Protein AF-A0A5C5V3Y6-F1 (afdb_monomer_lite)

Secondary structure (DSSP, 8-state):
----------------EE-TTS-EE----EEEEHHHHHHT---HHHHHHHHHHHHHHHHHHHHTT-BSS-SS-TTSPPPTT-EEEGGGB-HHHHHHHHHHHHHHHHHHHTTSS-TT--HHHHHHHHHHHHHHTT--

Sequence (136 aa):
MAPGYCRADQREWHANKVDWFGTVLMDDFLIIDVGATLAASKQLSYKNSVRAMYQALAVFLQTNQLTTHALVNDDEQISDDLVIRRSDLTDVGFELIKGKLDYWLDRVSTARTASGDMSILEAELQVVLSSQGDNS

pLDDT: mean 77.46, std 16.31, range [38.5, 92.69]

Radius of gyration: 17.69 Å; chains: 1; bounding box: 42×39×58 Å

Structure (mmCIF, N/CA/C/O backbone):
data_AF-A0A5C5V3Y6-F1
#
_entry.id   AF-A0A5C5V3Y6-F1
#
loop_
_atom_site.group_PDB
_atom_site.id
_atom_site.type_symbol
_atom_site.label_atom_id
_atom_site.label_alt_id
_atom_site.label_comp_id
_atom_site.label_asym_id
_atom_site.label_entity_id
_atom_site.label_seq_id
_atom_site.pdbx_PDB_ins_code
_atom_site.Cartn_x
_atom_site.Cartn_y
_atom_site.Cartn_z
_atom_site.occupancy
_atom_site.B_iso_or_equiv
_atom_site.auth_seq_id
_atom_site.auth_comp_id
_atom_site.auth_asym_id
_atom_site.auth_atom_id
_atom_site.pdbx_PDB_model_num
ATOM 1 N N . MET A 1 1 ? -26.845 -19.416 -35.963 1.00 42.66 1 MET A N 1
ATOM 2 C CA . MET A 1 1 ? -25.995 -20.201 -35.048 1.00 42.66 1 MET A CA 1
ATOM 3 C C . MET A 1 1 ? -24.713 -19.412 -34.828 1.00 42.66 1 MET A C 1
ATOM 5 O O . MET A 1 1 ? -23.877 -19.372 -35.715 1.00 42.66 1 MET A O 1
ATOM 9 N N . ALA A 1 2 ? -24.653 -18.687 -33.714 1.00 38.50 2 ALA A N 1
ATOM 10 C CA . ALA A 1 2 ? -23.469 -18.064 -33.121 1.00 38.50 2 ALA A CA 1
ATOM 11 C C . ALA A 1 2 ? -23.883 -17.696 -31.684 1.00 38.50 2 ALA A C 1
ATOM 13 O O . ALA A 1 2 ? -24.845 -16.938 -31.537 1.00 38.50 2 ALA A O 1
ATOM 14 N N . PRO A 1 3 ? -23.286 -18.281 -30.634 1.00 44.38 3 PRO A N 1
ATOM 15 C CA . PRO A 1 3 ? -23.588 -17.900 -29.266 1.00 44.38 3 PRO A CA 1
ATOM 16 C C . PRO A 1 3 ? -22.596 -16.843 -28.765 1.00 44.38 3 PRO A C 1
ATOM 18 O O . PRO A 1 3 ? -21.411 -16.897 -29.073 1.00 44.38 3 PRO A O 1
ATOM 21 N N . GLY A 1 4 ? -23.096 -15.953 -27.911 1.00 42.09 4 GLY A N 1
ATOM 22 C CA . GLY A 1 4 ? -22.335 -15.486 -26.755 1.00 42.09 4 GLY A CA 1
ATOM 23 C C . GLY A 1 4 ? -21.474 -14.241 -26.946 1.00 42.09 4 GLY A C 1
ATOM 24 O O . GLY A 1 4 ? -20.286 -14.335 -27.210 1.00 42.09 4 GLY A O 1
ATOM 25 N N . TYR A 1 5 ? -22.047 -13.089 -26.610 1.00 39.28 5 TYR A N 1
ATOM 26 C CA . TYR A 1 5 ? -21.350 -12.132 -25.751 1.00 39.28 5 TYR A CA 1
ATOM 27 C C . TYR A 1 5 ? -22.291 -11.800 -24.593 1.00 39.28 5 TYR A C 1
ATOM 29 O O . TYR A 1 5 ? -23.095 -10.871 -24.653 1.00 39.28 5 TYR A O 1
ATOM 37 N N . CYS A 1 6 ? -22.244 -12.633 -23.552 1.00 43.91 6 CYS A N 1
ATOM 38 C CA . CYS A 1 6 ? -22.810 -12.275 -22.261 1.00 43.91 6 CYS A CA 1
ATOM 39 C C . CYS A 1 6 ? -21.979 -11.118 -21.699 1.00 43.91 6 CYS A C 1
ATOM 41 O O . CYS A 1 6 ? -20.760 -11.224 -21.573 1.00 43.91 6 CYS A O 1
ATOM 43 N N . ARG A 1 7 ? -22.657 -10.012 -21.378 1.00 43.91 7 ARG A N 1
ATOM 44 C CA . ARG A 1 7 ? -22.165 -8.988 -20.452 1.00 43.91 7 ARG A CA 1
ATOM 45 C C . ARG A 1 7 ? -21.629 -9.699 -19.210 1.00 43.91 7 ARG A C 1
ATOM 47 O O . ARG A 1 7 ? -22.387 -10.428 -18.578 1.00 43.91 7 ARG A O 1
ATOM 54 N N . ALA A 1 8 ? -20.358 -9.492 -18.881 1.00 41.84 8 ALA A N 1
ATOM 55 C CA . ALA A 1 8 ? -19.852 -9.827 -17.560 1.00 41.84 8 ALA A CA 1
ATOM 56 C C . ALA A 1 8 ? -20.612 -8.948 -16.557 1.00 41.84 8 ALA A C 1
ATOM 58 O O . ALA A 1 8 ? -20.429 -7.730 -16.514 1.00 41.84 8 ALA A O 1
ATOM 59 N N . ASP A 1 9 ? -21.560 -9.568 -15.862 1.00 42.12 9 ASP A N 1
ATOM 60 C CA . ASP A 1 9 ? -22.328 -8.970 -14.786 1.00 42.12 9 ASP A CA 1
ATOM 61 C C . ASP A 1 9 ? -21.369 -8.740 -13.615 1.00 42.12 9 ASP A C 1
ATOM 63 O O . ASP A 1 9 ? -20.842 -9.664 -13.001 1.00 42.12 9 ASP A O 1
ATOM 67 N N . GLN A 1 10 ? -21.064 -7.473 -13.375 1.00 47.53 10 GLN A N 1
ATOM 68 C CA . GLN A 1 10 ? -20.226 -7.011 -12.283 1.00 47.53 10 GLN A CA 1
ATOM 69 C C . GLN A 1 10 ? -21.087 -6.982 -11.012 1.00 47.53 10 GLN A C 1
ATOM 71 O O . GLN A 1 10 ? -21.485 -5.911 -10.555 1.00 47.53 10 GLN A O 1
ATOM 76 N N . ARG A 1 11 ? -21.489 -8.156 -10.501 1.00 46.59 11 ARG A N 1
ATOM 77 C CA . ARG A 1 11 ? -22.360 -8.248 -9.318 1.00 46.59 11 ARG A CA 1
ATOM 78 C C . ARG A 1 11 ? -22.306 -9.594 -8.581 1.00 46.59 11 ARG A C 1
ATOM 80 O O . ARG A 1 11 ? -23.332 -10.142 -8.207 1.00 46.59 11 ARG A O 1
ATOM 87 N N . GLU A 1 12 ? -21.112 -10.076 -8.257 1.00 40.84 12 GLU A N 1
ATOM 88 C CA . GLU A 1 12 ? -20.942 -11.078 -7.192 1.00 40.84 12 GLU A CA 1
ATOM 89 C C . GLU A 1 12 ? -19.903 -10.586 -6.186 1.00 40.84 12 GLU A C 1
ATOM 91 O O . GLU A 1 12 ? -18.732 -10.947 -6.217 1.00 40.84 12 GLU A O 1
ATOM 96 N N . TRP A 1 13 ? -20.348 -9.708 -5.286 1.00 48.19 13 TRP A N 1
ATOM 97 C CA . TRP A 1 13 ? -19.621 -9.436 -4.053 1.00 48.19 13 TRP A CA 1
ATOM 98 C C . TRP A 1 13 ? -20.005 -10.512 -3.030 1.00 48.19 13 TRP A C 1
ATOM 100 O O . TRP A 1 13 ? -21.092 -10.477 -2.463 1.00 48.19 13 TRP A O 1
ATOM 110 N N . HIS A 1 14 ? -19.097 -11.479 -2.877 1.00 46.62 14 HIS A N 1
ATOM 111 C CA . HIS A 1 14 ? -18.802 -12.292 -1.692 1.00 46.62 14 HIS A CA 1
ATOM 112 C C . HIS A 1 14 ? -19.991 -12.778 -0.840 1.00 46.62 14 HIS A C 1
ATOM 114 O O . HIS A 1 14 ? -20.419 -12.126 0.112 1.00 46.62 14 HIS A O 1
ATOM 120 N N . ALA A 1 15 ? -20.433 -14.014 -1.090 1.00 45.06 15 ALA A N 1
ATOM 121 C CA . ALA A 1 15 ? -21.077 -14.814 -0.053 1.00 45.06 15 ALA A CA 1
ATOM 122 C C . ALA A 1 15 ? -20.028 -15.158 1.023 1.00 45.06 15 ALA A C 1
ATOM 124 O O . ALA A 1 15 ? -19.079 -15.887 0.742 1.00 45.06 15 ALA A O 1
ATOM 125 N N . ASN A 1 16 ? -20.180 -14.622 2.238 1.00 52.88 16 ASN A N 1
ATOM 126 C CA . ASN A 1 16 ? -19.323 -14.957 3.378 1.00 52.88 16 ASN A CA 1
ATOM 127 C C . ASN A 1 16 ? -19.365 -16.470 3.643 1.00 52.88 16 ASN A C 1
ATOM 129 O O . ASN A 1 16 ? -20.422 -17.014 3.972 1.00 52.88 16 ASN A O 1
ATOM 133 N N . LYS A 1 17 ? -18.219 -17.150 3.531 1.00 53.50 17 LYS A N 1
ATOM 134 C CA . LYS A 1 17 ? -18.072 -18.514 4.042 1.00 53.50 17 LYS A CA 1
ATOM 135 C C . LYS A 1 17 ? -17.983 -18.449 5.559 1.00 53.50 17 LYS A C 1
ATOM 137 O O . LYS A 1 17 ? -17.273 -17.619 6.113 1.00 53.50 17 LYS A O 1
ATOM 142 N N . VAL A 1 18 ? -18.720 -19.321 6.229 1.00 56.78 18 VAL A N 1
ATOM 143 C CA . VAL A 1 18 ? -18.734 -19.410 7.689 1.00 56.78 18 VAL A CA 1
ATOM 144 C C . VAL A 1 18 ? -18.215 -20.791 8.068 1.00 56.78 18 VAL A C 1
ATOM 146 O O . VAL A 1 18 ? -18.650 -21.784 7.479 1.00 56.78 18 VAL A O 1
ATOM 149 N N . ASP A 1 19 ? -17.251 -20.864 8.984 1.00 59.09 19 ASP A N 1
ATOM 150 C CA . ASP A 1 19 ? -16.757 -22.144 9.493 1.00 59.09 19 ASP A CA 1
ATOM 151 C C . ASP A 1 19 ? -17.763 -22.815 10.448 1.00 59.09 19 ASP A C 1
ATOM 153 O O . ASP A 1 19 ? -18.836 -22.287 10.753 1.00 59.09 19 ASP A O 1
ATOM 157 N N . TRP A 1 20 ? -17.409 -24.005 10.939 1.00 54.34 20 TRP A N 1
ATOM 158 C CA . TRP A 1 20 ? -18.257 -24.787 11.843 1.00 54.34 20 TRP A CA 1
ATOM 159 C C . TRP A 1 20 ? -18.501 -24.116 13.209 1.00 54.34 20 TRP A C 1
ATOM 161 O O . TRP A 1 20 ? -19.448 -24.479 13.905 1.00 54.34 20 TRP A O 1
ATOM 171 N N . PHE A 1 21 ? -17.688 -23.122 13.576 1.00 55.62 21 PHE A N 1
ATOM 172 C CA . PHE A 1 21 ? -17.815 -22.327 14.797 1.00 55.62 21 PHE A CA 1
ATOM 173 C C . PHE A 1 21 ? -18.608 -21.030 14.598 1.00 55.62 21 PHE A C 1
ATOM 175 O O . PHE A 1 21 ? -18.812 -20.292 15.560 1.00 55.62 21 PHE A O 1
ATOM 182 N N . GLY A 1 22 ? -19.095 -20.751 13.387 1.00 53.28 22 GLY A N 1
ATOM 183 C CA . GLY A 1 22 ? -19.768 -19.487 13.099 1.00 53.28 22 GLY A CA 1
ATOM 184 C C . GLY A 1 22 ? -18.798 -18.337 12.815 1.00 53.28 22 GLY A C 1
ATOM 185 O O . GLY A 1 22 ? -19.235 -17.190 12.719 1.00 53.28 22 GLY A O 1
ATOM 186 N N . THR A 1 23 ? -17.500 -18.617 12.661 1.00 58.59 23 THR A N 1
ATOM 187 C CA . THR A 1 23 ? -16.510 -17.609 12.277 1.00 58.59 23 THR A CA 1
ATOM 188 C C . THR A 1 23 ? -16.668 -17.314 10.797 1.00 58.59 23 THR A C 1
ATOM 190 O O . THR A 1 23 ? -16.636 -18.226 9.968 1.00 58.59 23 THR A O 1
ATOM 193 N N . VAL A 1 24 ? -16.820 -16.039 10.445 1.00 58.50 24 VAL A N 1
ATOM 194 C CA . VAL A 1 24 ? -16.737 -15.613 9.048 1.00 58.50 24 VAL A CA 1
ATOM 195 C C . VAL A 1 24 ? -15.303 -15.851 8.582 1.00 58.50 24 VAL A C 1
ATOM 197 O O . VAL A 1 24 ? -14.382 -15.150 8.992 1.00 58.50 24 VAL A O 1
ATOM 200 N N . LEU A 1 25 ? -15.111 -16.861 7.737 1.00 58.75 25 LEU A N 1
ATOM 201 C CA . LEU A 1 25 ? -13.885 -17.028 6.978 1.00 58.75 25 LEU A CA 1
ATOM 202 C C . LEU A 1 25 ? -13.951 -16.007 5.847 1.00 58.75 25 LEU A C 1
ATOM 204 O O . LEU A 1 25 ? -14.579 -16.255 4.815 1.00 58.75 25 LEU A O 1
ATOM 208 N N . MET A 1 26 ? -13.335 -14.839 6.043 1.00 62.44 26 MET A N 1
ATOM 209 C CA . MET A 1 26 ? -13.010 -13.994 4.900 1.00 62.44 26 MET A CA 1
ATOM 210 C C . MET A 1 26 ? -12.134 -14.835 3.965 1.00 62.44 26 MET A C 1
ATOM 212 O O . MET A 1 26 ? -11.041 -15.243 4.356 1.00 62.44 26 MET A O 1
ATOM 216 N N . ASP A 1 27 ? -12.633 -15.147 2.762 1.00 70.12 27 ASP A N 1
ATOM 217 C CA . ASP A 1 27 ? -11.820 -15.802 1.736 1.00 70.12 27 ASP A CA 1
ATOM 218 C C . ASP A 1 27 ? -10.532 -14.983 1.566 1.00 70.12 27 ASP A C 1
ATOM 220 O O . ASP A 1 27 ? -10.576 -13.761 1.413 1.00 70.12 27 ASP A O 1
ATOM 224 N N . ASP A 1 28 ? -9.380 -15.645 1.638 1.00 82.44 28 ASP A N 1
ATOM 225 C CA . ASP A 1 28 ? -8.109 -14.978 1.402 1.00 82.44 28 ASP A CA 1
ATOM 226 C C . ASP A 1 28 ? -7.953 -14.726 -0.101 1.00 82.44 28 ASP A C 1
ATOM 228 O O . ASP A 1 28 ? -7.760 -15.657 -0.889 1.00 82.44 28 ASP A O 1
ATOM 232 N N . PHE A 1 29 ? -8.093 -13.466 -0.509 1.00 85.88 29 PHE A N 1
ATOM 233 C CA . PHE A 1 29 ? -7.996 -13.056 -1.904 1.00 85.88 29 PHE A CA 1
ATOM 234 C C . PHE A 1 29 ? -6.890 -12.026 -2.125 1.00 85.88 29 PHE A C 1
ATOM 236 O O . PHE A 1 29 ? -6.464 -11.308 -1.219 1.00 85.88 29 PHE A O 1
ATOM 243 N N . LEU A 1 30 ? -6.431 -11.976 -3.374 1.00 87.12 30 LEU A N 1
ATOM 244 C CA . LEU A 1 30 ? -5.401 -11.066 -3.853 1.00 87.12 30 LEU A CA 1
ATOM 245 C C . LEU A 1 30 ? -5.936 -9.631 -3.924 1.00 87.12 30 LEU A C 1
ATOM 247 O O . LEU A 1 30 ? -6.950 -9.392 -4.578 1.00 87.12 30 LEU A O 1
ATOM 251 N N . ILE A 1 31 ? -5.233 -8.688 -3.296 1.00 88.00 31 ILE A N 1
ATOM 252 C CA . ILE A 1 31 ? -5.559 -7.256 -3.329 1.00 88.00 31 ILE A CA 1
ATOM 253 C C . ILE A 1 31 ? -4.587 -6.519 -4.256 1.00 88.00 31 ILE A C 1
ATOM 255 O O . ILE A 1 31 ? -5.023 -5.793 -5.144 1.00 88.00 31 ILE A O 1
ATOM 259 N N . ILE A 1 32 ? -3.277 -6.723 -4.081 1.00 87.06 32 ILE A N 1
ATOM 260 C CA . ILE A 1 32 ? -2.230 -6.102 -4.908 1.00 87.06 32 ILE A CA 1
ATOM 261 C C . ILE A 1 32 ? -1.259 -7.171 -5.401 1.00 87.06 32 ILE A C 1
ATOM 263 O O . ILE A 1 32 ? -0.789 -7.998 -4.622 1.00 87.06 32 ILE A O 1
ATOM 267 N N . ASP A 1 33 ? -0.908 -7.080 -6.683 1.00 87.88 33 ASP A N 1
ATOM 268 C CA . ASP A 1 33 ? 0.179 -7.827 -7.315 1.00 87.88 33 ASP A CA 1
ATOM 269 C C . ASP A 1 33 ? 1.151 -6.840 -7.984 1.00 87.88 33 ASP A C 1
ATOM 271 O O . ASP A 1 33 ? 0.884 -6.263 -9.052 1.00 87.88 33 ASP A O 1
ATOM 275 N N . VAL A 1 34 ? 2.281 -6.596 -7.313 1.00 85.56 34 VAL A N 1
ATOM 276 C CA . VAL A 1 34 ? 3.308 -5.664 -7.798 1.00 85.56 34 VAL A CA 1
ATOM 277 C C . VAL A 1 34 ? 4.000 -6.236 -9.035 1.00 85.56 34 VAL A C 1
ATOM 279 O O . VAL A 1 34 ? 4.259 -5.494 -9.987 1.00 85.56 34 VAL A O 1
ATOM 282 N N . GLY A 1 35 ? 4.221 -7.549 -9.075 1.00 84.88 35 GLY A N 1
ATOM 283 C CA . GLY A 1 35 ? 4.883 -8.238 -10.181 1.00 84.88 35 GLY A CA 1
ATOM 284 C C . GLY A 1 35 ? 4.098 -8.154 -11.474 1.00 84.88 35 GLY A C 1
ATOM 285 O O . GLY A 1 35 ? 4.654 -7.786 -12.513 1.00 84.88 35 GLY A O 1
ATOM 286 N N . ALA A 1 36 ? 2.785 -8.377 -11.410 1.00 83.31 36 ALA A N 1
ATOM 287 C CA . ALA A 1 36 ? 1.889 -8.182 -12.544 1.00 83.31 36 ALA A CA 1
ATOM 288 C C . ALA A 1 36 ? 1.928 -6.731 -13.053 1.00 83.31 36 ALA A C 1
ATOM 290 O O . ALA A 1 36 ? 2.006 -6.493 -14.264 1.00 83.31 36 ALA A O 1
ATOM 291 N N . THR A 1 37 ? 1.955 -5.754 -12.139 1.00 81.81 37 THR A N 1
ATOM 292 C CA . THR A 1 37 ? 2.029 -4.327 -12.495 1.00 81.81 37 THR A CA 1
ATOM 293 C C . THR A 1 37 ? 3.359 -3.981 -13.177 1.00 81.81 37 THR A C 1
ATOM 295 O O . THR A 1 37 ? 3.391 -3.293 -14.199 1.00 81.81 37 THR A O 1
ATOM 298 N N . LEU A 1 38 ? 4.480 -4.487 -12.658 1.00 83.31 38 LEU A N 1
ATOM 299 C CA . LEU A 1 38 ? 5.812 -4.260 -13.226 1.00 83.31 38 LEU A CA 1
ATOM 300 C C . LEU A 1 38 ? 6.026 -5.003 -14.551 1.00 83.31 38 LEU A C 1
ATOM 302 O O . LEU A 1 38 ? 6.758 -4.513 -15.416 1.00 83.31 38 LEU A O 1
ATOM 306 N N . ALA A 1 39 ? 5.397 -6.164 -14.736 1.00 83.50 39 ALA A N 1
ATOM 307 C CA . ALA A 1 39 ? 5.454 -6.934 -15.976 1.00 83.50 39 ALA A CA 1
ATOM 308 C C . ALA A 1 39 ? 4.736 -6.232 -17.142 1.00 83.50 39 ALA A C 1
ATOM 310 O O . ALA A 1 39 ? 5.113 -6.430 -18.300 1.00 83.50 39 ALA A O 1
ATOM 311 N N . ALA A 1 40 ? 3.757 -5.367 -16.851 1.00 80.88 40 ALA A N 1
ATOM 312 C CA . ALA A 1 40 ? 2.971 -4.652 -17.857 1.00 80.88 40 ALA A CA 1
ATOM 313 C C . ALA A 1 40 ? 3.787 -3.649 -18.699 1.00 80.88 40 ALA A C 1
ATOM 315 O O . ALA A 1 40 ? 3.350 -3.247 -19.777 1.00 80.88 40 ALA A O 1
ATOM 316 N N . SER A 1 41 ? 4.982 -3.246 -18.250 1.00 80.25 41 SER A N 1
ATOM 317 C CA . SER A 1 41 ? 5.805 -2.255 -18.949 1.00 80.25 41 SER A CA 1
ATOM 318 C C . SER A 1 41 ? 7.289 -2.607 -18.934 1.00 80.25 41 SER A C 1
ATOM 320 O O . SER A 1 41 ? 7.850 -3.040 -17.933 1.00 80.25 41 SER A O 1
ATOM 322 N N . LYS A 1 42 ? 7.973 -2.358 -20.056 1.00 82.62 42 LYS A N 1
ATOM 323 C CA . LYS A 1 42 ? 9.434 -2.526 -20.179 1.00 82.62 42 LYS A CA 1
ATOM 324 C C . LYS A 1 42 ? 10.218 -1.265 -19.799 1.00 82.62 42 LYS A C 1
ATOM 326 O O . LYS A 1 42 ? 11.442 -1.317 -19.722 1.00 82.62 42 LYS A O 1
ATOM 331 N N . GLN A 1 43 ? 9.539 -0.136 -19.591 1.00 86.44 43 GLN A N 1
ATOM 332 C CA . GLN A 1 43 ? 10.195 1.147 -19.340 1.00 86.44 43 GLN A CA 1
ATOM 333 C C . GLN A 1 43 ? 10.743 1.208 -17.911 1.00 86.44 43 GLN A C 1
ATOM 335 O O . GLN A 1 43 ? 9.993 1.092 -16.945 1.00 86.44 43 GLN A O 1
ATOM 340 N N . LEU A 1 44 ? 12.054 1.422 -17.775 1.00 84.81 44 LEU A N 1
ATOM 341 C CA . LEU A 1 44 ? 12.726 1.427 -16.472 1.00 84.81 44 LEU A CA 1
ATOM 342 C C . LEU A 1 44 ? 12.236 2.561 -15.557 1.00 84.81 44 LEU A C 1
ATOM 344 O O . LEU A 1 44 ? 12.032 2.340 -14.368 1.00 84.81 44 LEU A O 1
ATOM 348 N N . SER A 1 45 ? 11.995 3.751 -16.111 1.00 83.56 45 SER A N 1
ATOM 349 C CA . SER A 1 45 ? 11.450 4.897 -15.370 1.00 83.56 45 SER A CA 1
ATOM 350 C C . SER A 1 45 ? 10.073 4.595 -14.774 1.00 83.56 45 SER A C 1
ATOM 352 O O . SER A 1 45 ? 9.837 4.875 -13.602 1.00 83.56 45 SER A O 1
ATOM 354 N N . TYR A 1 46 ? 9.195 3.959 -15.553 1.00 83.94 46 TYR A N 1
ATOM 355 C CA . TYR A 1 46 ? 7.889 3.505 -15.083 1.00 83.94 46 TYR A CA 1
ATOM 356 C C . TYR A 1 46 ? 8.031 2.483 -13.952 1.00 83.94 46 TYR A C 1
ATOM 358 O O . TYR A 1 46 ? 7.428 2.658 -12.898 1.00 83.94 46 TYR A O 1
ATOM 366 N N . LYS A 1 47 ? 8.884 1.463 -14.122 1.00 85.12 47 LYS A N 1
ATOM 367 C CA . LYS A 1 47 ? 9.123 0.448 -13.082 1.00 85.12 47 LYS A CA 1
ATOM 368 C C . LYS A 1 47 ? 9.613 1.064 -11.775 1.00 85.12 47 LYS A C 1
ATOM 370 O O . LYS A 1 47 ? 9.106 0.720 -10.716 1.00 85.12 47 LYS A O 1
ATOM 375 N N . ASN A 1 48 ? 10.553 2.003 -11.845 1.00 86.19 48 ASN A N 1
ATOM 376 C CA . ASN A 1 48 ? 11.058 2.690 -10.657 1.00 86.19 48 ASN A CA 1
ATOM 377 C C . ASN A 1 48 ? 9.964 3.519 -9.970 1.00 86.19 48 ASN A C 1
ATOM 379 O O . ASN A 1 48 ? 9.871 3.502 -8.747 1.00 86.19 48 ASN A O 1
ATOM 383 N N . SER A 1 49 ? 9.104 4.190 -10.742 1.00 84.88 49 SER A N 1
ATOM 384 C CA . SER A 1 49 ? 7.962 4.932 -10.196 1.00 84.88 49 SER A CA 1
ATOM 385 C C . SER A 1 49 ? 6.952 4.013 -9.503 1.00 84.88 49 SER A C 1
ATOM 387 O O . SER A 1 49 ? 6.476 4.335 -8.417 1.00 84.88 49 SER A O 1
ATOM 389 N N . VAL A 1 50 ? 6.646 2.862 -10.109 1.00 85.56 50 VAL A N 1
ATOM 390 C CA . VAL A 1 50 ? 5.746 1.849 -9.540 1.00 85.56 50 VAL A CA 1
ATOM 391 C C . VAL A 1 50 ? 6.325 1.269 -8.250 1.00 85.56 50 VAL A C 1
ATOM 393 O O . VAL A 1 50 ? 5.610 1.169 -7.257 1.00 85.56 50 VAL A O 1
ATOM 396 N N . ARG A 1 51 ? 7.627 0.955 -8.224 1.00 87.31 51 ARG A N 1
ATOM 397 C CA . ARG A 1 51 ? 8.307 0.492 -7.007 1.00 87.31 51 ARG A CA 1
ATOM 398 C C . ARG A 1 51 ? 8.256 1.532 -5.896 1.00 87.31 51 ARG A C 1
ATOM 400 O O . ARG A 1 51 ? 7.871 1.194 -4.787 1.00 87.31 51 ARG A O 1
ATOM 407 N N . ALA A 1 52 ? 8.570 2.793 -6.196 1.00 87.44 52 ALA A N 1
ATOM 408 C CA . ALA A 1 52 ? 8.510 3.871 -5.210 1.00 87.44 52 ALA A CA 1
ATOM 409 C C . ALA A 1 52 ? 7.091 4.058 -4.643 1.00 87.44 52 ALA A C 1
ATOM 411 O O . ALA A 1 52 ? 6.928 4.259 -3.444 1.00 87.44 52 ALA A O 1
ATOM 412 N N . MET A 1 53 ? 6.068 3.951 -5.494 1.00 87.94 53 MET A N 1
ATOM 413 C CA . MET A 1 53 ? 4.662 4.016 -5.090 1.00 87.94 53 MET A CA 1
ATOM 414 C C . MET A 1 53 ? 4.288 2.874 -4.142 1.00 87.94 53 MET A C 1
ATOM 416 O O . MET A 1 53 ? 3.816 3.128 -3.037 1.00 87.94 53 MET A O 1
ATOM 420 N N . TYR A 1 54 ? 4.523 1.620 -4.532 1.00 89.38 54 TYR A N 1
ATOM 421 C CA . TYR A 1 54 ? 4.163 0.485 -3.682 1.00 89.38 54 TYR A CA 1
ATOM 422 C C . TYR A 1 54 ? 5.030 0.383 -2.423 1.00 89.38 54 TYR A C 1
ATOM 424 O O . TYR A 1 54 ? 4.532 -0.044 -1.386 1.00 89.38 54 TYR A O 1
ATOM 432 N N . GLN A 1 55 ? 6.290 0.826 -2.470 1.00 90.06 55 GLN A N 1
ATOM 433 C CA . GLN A 1 55 ? 7.139 0.920 -1.283 1.00 90.06 55 GLN A CA 1
ATOM 434 C C . GLN A 1 55 ? 6.567 1.922 -0.281 1.00 90.06 55 GLN A C 1
ATOM 436 O O . GLN A 1 55 ? 6.433 1.601 0.896 1.00 90.06 55 GLN A O 1
ATOM 441 N N . ALA A 1 56 ? 6.177 3.111 -0.744 1.00 89.56 56 ALA A N 1
ATOM 442 C CA . ALA A 1 56 ? 5.572 4.109 0.124 1.00 89.56 56 ALA A CA 1
ATOM 443 C C . ALA A 1 56 ? 4.259 3.588 0.740 1.00 89.56 56 ALA A C 1
ATOM 445 O O . ALA A 1 56 ? 4.033 3.769 1.935 1.00 89.56 56 ALA A O 1
ATOM 446 N N . LEU A 1 57 ? 3.434 2.880 -0.042 1.00 90.62 57 LEU A N 1
ATOM 447 C CA . LEU A 1 57 ? 2.212 2.244 0.457 1.00 90.62 57 LEU A CA 1
ATOM 448 C C . LEU A 1 57 ? 2.510 1.184 1.531 1.00 90.62 57 LEU A C 1
ATOM 450 O O . LEU A 1 57 ? 1.889 1.203 2.589 1.00 90.62 57 LEU A O 1
ATOM 454 N N . ALA A 1 58 ? 3.457 0.276 1.284 1.00 90.38 58 ALA A N 1
ATOM 455 C CA . ALA A 1 58 ? 3.810 -0.782 2.231 1.00 90.38 58 ALA A CA 1
ATOM 456 C C . ALA A 1 58 ? 4.324 -0.205 3.561 1.00 90.38 58 ALA A C 1
ATOM 458 O O . ALA A 1 58 ? 3.847 -0.591 4.629 1.00 90.38 58 ALA A O 1
ATOM 459 N N . VAL A 1 59 ? 5.219 0.788 3.491 1.00 90.31 59 VAL A N 1
ATOM 460 C CA . VAL A 1 59 ? 5.732 1.507 4.668 1.00 90.31 59 VAL A CA 1
ATOM 461 C C . VAL A 1 59 ? 4.602 2.209 5.416 1.00 90.31 59 VAL A C 1
ATOM 463 O O . VAL A 1 59 ? 4.542 2.131 6.643 1.00 90.31 59 VAL A O 1
ATOM 466 N N . PHE A 1 60 ? 3.685 2.864 4.700 1.00 91.88 60 PHE A N 1
ATOM 467 C CA . PHE A 1 60 ? 2.531 3.526 5.303 1.00 91.88 60 PHE A CA 1
ATOM 468 C C . PHE A 1 60 ? 1.646 2.534 6.069 1.00 91.88 60 PHE A C 1
ATOM 470 O O . PHE A 1 60 ? 1.296 2.787 7.224 1.00 91.88 60 PHE A O 1
ATOM 477 N N . LEU A 1 61 ? 1.314 1.394 5.456 1.00 91.75 61 LEU A N 1
ATOM 478 C CA . LEU A 1 61 ? 0.493 0.361 6.086 1.00 91.75 61 LEU A CA 1
ATOM 479 C C . LEU A 1 61 ? 1.182 -0.219 7.332 1.00 91.75 61 LEU A C 1
ATOM 481 O O . LEU A 1 61 ? 0.546 -0.338 8.377 1.00 91.75 61 LEU A O 1
ATOM 485 N N . GLN A 1 62 ? 2.483 -0.516 7.257 1.00 91.44 62 GLN A N 1
ATOM 486 C CA . GLN A 1 62 ? 3.252 -1.037 8.394 1.00 91.44 62 GLN A CA 1
ATOM 487 C C . GLN A 1 62 ? 3.380 -0.021 9.532 1.00 91.44 62 GLN A C 1
ATOM 489 O O . GLN A 1 62 ? 3.147 -0.362 10.691 1.00 91.44 62 GLN A O 1
ATOM 494 N N . THR A 1 63 ? 3.699 1.234 9.211 1.00 90.94 63 THR A N 1
ATOM 495 C CA . THR A 1 63 ? 3.866 2.312 10.202 1.00 90.94 63 THR A CA 1
ATOM 496 C C . THR A 1 63 ? 2.580 2.551 10.993 1.00 90.94 63 THR A C 1
ATOM 498 O O . THR A 1 63 ? 2.629 2.812 12.192 1.00 90.94 63 THR A O 1
ATOM 501 N N . ASN A 1 64 ? 1.424 2.404 10.341 1.00 92.06 64 ASN A N 1
ATOM 502 C CA . ASN A 1 64 ? 0.111 2.555 10.967 1.00 92.06 64 ASN A CA 1
ATOM 503 C C . ASN A 1 64 ? -0.457 1.241 11.539 1.00 92.06 64 ASN A C 1
ATOM 505 O O . ASN A 1 64 ? -1.628 1.205 11.910 1.00 92.06 64 ASN A O 1
ATOM 509 N N . GLN A 1 65 ? 0.339 0.164 11.616 1.00 91.69 65 GLN A N 1
ATOM 510 C CA . GLN A 1 65 ? -0.083 -1.150 12.134 1.00 91.69 65 GLN A CA 1
ATOM 511 C C . GLN A 1 65 ? -1.322 -1.721 11.414 1.00 91.69 65 GLN A C 1
ATOM 513 O O . GLN A 1 65 ? -2.172 -2.389 12.002 1.00 91.69 65 GLN A O 1
ATOM 518 N N . LEU A 1 66 ? -1.431 -1.451 10.112 1.00 92.69 66 LEU A N 1
ATOM 519 C CA . LEU A 1 66 ? -2.536 -1.890 9.257 1.00 92.69 66 LEU A CA 1
ATOM 520 C C . LEU A 1 66 ? -2.282 -3.259 8.614 1.00 92.69 66 LEU A C 1
ATOM 522 O O . LEU A 1 66 ? -3.131 -3.767 7.881 1.00 92.69 66 LEU A O 1
ATOM 526 N N . THR A 1 67 ? -1.127 -3.860 8.894 1.00 92.62 67 THR A N 1
ATOM 527 C CA . THR A 1 67 ? -0.706 -5.165 8.388 1.00 92.62 67 THR A CA 1
ATOM 528 C C . THR A 1 67 ? -0.584 -6.173 9.526 1.00 92.62 67 THR A C 1
ATOM 530 O O . THR A 1 67 ? -0.293 -5.816 10.667 1.00 92.62 67 THR A O 1
ATOM 533 N N . THR A 1 68 ? -0.808 -7.452 9.230 1.00 89.56 68 THR A N 1
ATOM 534 C CA . THR A 1 68 ? -0.674 -8.546 10.212 1.00 89.56 68 THR A CA 1
ATOM 535 C C . THR A 1 68 ? 0.774 -8.997 10.397 1.00 89.56 68 THR A C 1
ATOM 537 O O . THR A 1 68 ? 1.119 -9.606 11.408 1.00 89.56 68 THR A O 1
ATOM 540 N N . HIS A 1 69 ? 1.629 -8.686 9.426 1.00 87.44 69 HIS A N 1
ATOM 541 C CA . HIS A 1 69 ? 3.061 -8.957 9.427 1.00 87.44 69 HIS A CA 1
ATOM 542 C C . HIS A 1 69 ? 3.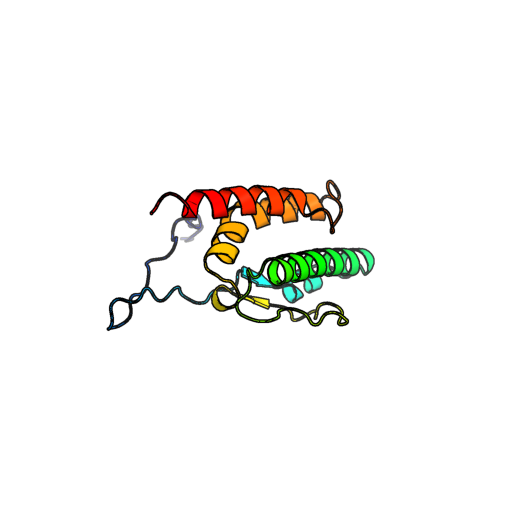805 -7.875 8.627 1.00 87.44 69 HIS A C 1
ATOM 544 O O . HIS A 1 69 ? 3.190 -6.982 8.038 1.00 87.44 69 HIS A O 1
ATOM 550 N N . ALA A 1 70 ? 5.136 -7.924 8.629 1.00 86.31 70 ALA A N 1
ATOM 551 C CA . ALA A 1 70 ? 5.957 -7.001 7.852 1.00 86.31 70 ALA A C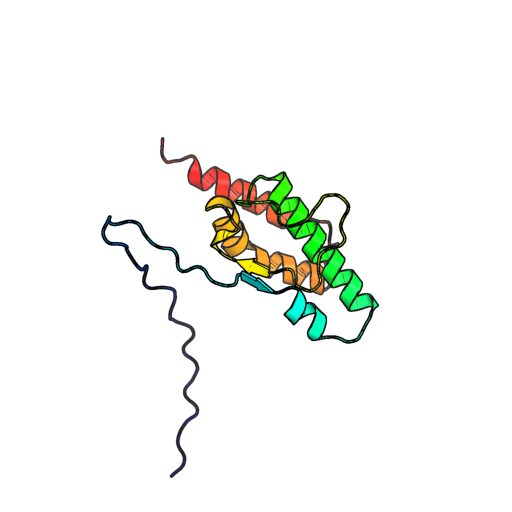A 1
ATOM 552 C C . ALA A 1 70 ? 5.882 -7.338 6.352 1.00 86.31 70 ALA A C 1
ATOM 554 O O . ALA A 1 70 ? 6.177 -8.467 5.968 1.00 86.31 70 ALA A O 1
ATOM 555 N N . LEU A 1 71 ? 5.500 -6.362 5.520 1.00 84.94 71 LEU A N 1
ATOM 556 C CA . LEU A 1 71 ? 5.426 -6.509 4.059 1.00 84.94 71 LEU A CA 1
ATOM 557 C C . LEU A 1 71 ? 6.770 -6.209 3.387 1.00 84.94 71 LEU A C 1
ATOM 559 O O . LEU A 1 71 ? 7.126 -6.834 2.391 1.00 84.94 71 LEU A O 1
ATOM 563 N N . VAL A 1 72 ? 7.508 -5.242 3.930 1.00 84.81 72 VAL A N 1
ATOM 564 C CA . VAL A 1 72 ? 8.858 -4.868 3.512 1.00 84.81 72 VAL A CA 1
ATOM 565 C C . VAL A 1 72 ? 9.775 -4.758 4.729 1.00 84.81 72 VAL A C 1
ATOM 567 O O . VAL A 1 72 ? 9.336 -4.408 5.829 1.00 84.81 72 VAL A O 1
ATOM 570 N N . ASN A 1 73 ? 11.056 -5.063 4.520 1.00 80.00 73 ASN A N 1
ATOM 571 C CA . ASN A 1 73 ? 12.121 -4.769 5.475 1.00 80.00 73 ASN A CA 1
ATOM 572 C C . ASN A 1 73 ? 12.565 -3.307 5.293 1.00 80.00 73 ASN A C 1
ATOM 574 O O . ASN A 1 73 ? 12.618 -2.834 4.158 1.00 80.00 73 ASN A O 1
ATOM 578 N N . ASP A 1 74 ? 12.908 -2.608 6.380 1.00 64.06 74 ASP A N 1
ATOM 579 C CA . ASP A 1 74 ? 13.182 -1.155 6.382 1.00 64.06 74 ASP A CA 1
ATOM 580 C C . ASP A 1 74 ? 14.277 -0.700 5.390 1.00 64.06 74 ASP A C 1
ATOM 582 O O . ASP A 1 74 ? 14.250 0.439 4.929 1.00 64.06 74 ASP A O 1
ATOM 586 N N . ASP A 1 75 ? 15.193 -1.595 5.002 1.00 66.00 75 ASP A N 1
ATOM 587 C CA . ASP A 1 75 ? 16.316 -1.308 4.095 1.00 66.00 75 ASP A CA 1
ATOM 588 C C . ASP A 1 75 ? 16.245 -2.050 2.748 1.00 66.00 75 ASP A C 1
ATOM 590 O O . ASP A 1 75 ? 17.170 -1.968 1.934 1.00 66.00 75 ASP A O 1
ATOM 594 N N . GLU A 1 76 ? 15.168 -2.793 2.484 1.00 70.25 76 GLU A N 1
ATOM 595 C CA . GLU A 1 76 ? 15.059 -3.609 1.277 1.00 70.25 76 GLU A CA 1
ATOM 596 C C . GLU A 1 76 ? 14.152 -2.942 0.242 1.00 70.25 76 GLU A C 1
ATOM 598 O O . GLU A 1 76 ? 13.036 -2.501 0.526 1.00 70.25 76 GLU A O 1
ATOM 603 N N . GLN A 1 77 ? 14.641 -2.852 -0.997 1.00 73.94 77 GLN A N 1
ATOM 604 C CA . GLN A 1 77 ? 13.806 -2.425 -2.111 1.00 73.94 77 GLN A CA 1
ATOM 605 C C . GLN A 1 77 ? 12.626 -3.391 -2.229 1.00 73.94 77 GLN A C 1
ATOM 607 O O . GLN A 1 77 ? 12.804 -4.603 -2.111 1.00 73.94 77 GLN A O 1
ATOM 612 N N . ILE A 1 78 ? 11.434 -2.859 -2.505 1.00 80.50 78 ILE A N 1
ATOM 613 C CA . ILE A 1 78 ? 10.249 -3.693 -2.696 1.00 80.50 78 ILE A CA 1
ATOM 614 C C . ILE A 1 78 ? 10.533 -4.799 -3.718 1.00 80.50 78 ILE A C 1
ATOM 616 O O . ILE A 1 78 ? 11.036 -4.529 -4.818 1.00 80.50 78 ILE A O 1
ATOM 620 N N . SER A 1 79 ? 10.246 -6.039 -3.323 1.00 79.75 79 SER A N 1
ATOM 621 C CA . SER A 1 79 ? 10.402 -7.183 -4.211 1.00 79.75 79 SER A CA 1
ATOM 622 C C . SER A 1 79 ? 9.450 -7.038 -5.392 1.00 79.75 79 SER A C 1
ATOM 624 O O . SER A 1 79 ? 8.289 -6.653 -5.229 1.00 79.75 79 SER A O 1
ATOM 626 N N . ASP A 1 80 ? 9.936 -7.382 -6.583 1.00 79.81 80 ASP A N 1
ATOM 627 C CA . ASP A 1 80 ? 9.097 -7.445 -7.776 1.00 79.81 80 ASP A CA 1
ATOM 628 C C . ASP A 1 80 ? 8.000 -8.514 -7.615 1.00 79.81 80 ASP A C 1
ATOM 630 O O . ASP A 1 80 ? 6.977 -8.419 -8.274 1.00 79.81 80 ASP A O 1
ATOM 634 N N . ASP A 1 81 ? 8.167 -9.475 -6.702 1.00 82.50 81 ASP A N 1
ATOM 635 C CA . ASP A 1 81 ? 7.192 -10.527 -6.402 1.00 82.50 81 ASP A CA 1
ATOM 636 C C . ASP A 1 81 ? 6.276 -10.183 -5.211 1.00 82.50 81 ASP A C 1
ATOM 638 O O . ASP A 1 81 ? 5.599 -11.067 -4.681 1.00 82.50 81 ASP A O 1
ATOM 642 N N . LEU A 1 82 ? 6.261 -8.924 -4.742 1.00 86.38 82 LEU A N 1
ATOM 643 C CA . LEU A 1 82 ? 5.403 -8.546 -3.619 1.00 86.38 82 LEU A CA 1
ATOM 644 C C . LEU A 1 82 ? 3.927 -8.716 -3.992 1.00 86.38 82 LEU A C 1
ATOM 646 O O . LEU A 1 82 ? 3.417 -8.137 -4.958 1.00 86.38 82 LEU A O 1
ATOM 650 N N . VAL A 1 83 ? 3.237 -9.457 -3.136 1.00 88.88 83 VAL A N 1
ATOM 651 C CA . VAL A 1 83 ? 1.806 -9.701 -3.198 1.00 88.88 83 VAL A CA 1
ATOM 652 C C . VAL A 1 83 ? 1.203 -9.307 -1.855 1.00 88.88 83 VAL A C 1
ATOM 654 O O . VAL A 1 83 ? 1.730 -9.694 -0.818 1.00 88.88 83 VAL A O 1
ATOM 657 N N . ILE A 1 84 ? 0.107 -8.548 -1.884 1.00 88.81 84 ILE A N 1
ATOM 658 C CA . ILE A 1 84 ? -0.677 -8.215 -0.689 1.00 88.81 84 ILE A CA 1
ATOM 659 C C . ILE A 1 84 ? -2.043 -8.876 -0.826 1.00 88.81 84 ILE A C 1
ATOM 661 O O . ILE A 1 84 ? -2.768 -8.659 -1.805 1.00 88.81 84 ILE A O 1
ATOM 665 N N . ARG A 1 85 ? -2.390 -9.685 0.167 1.00 90.50 85 ARG A N 1
ATOM 666 C CA . ARG A 1 85 ? -3.644 -10.426 0.284 1.00 90.50 85 ARG A CA 1
ATOM 667 C C . ARG A 1 85 ? -4.486 -9.891 1.428 1.00 90.50 85 ARG A C 1
ATOM 669 O O . ARG A 1 85 ? -4.032 -9.100 2.255 1.00 90.50 85 ARG A O 1
ATOM 676 N N . ARG A 1 86 ? -5.733 -10.353 1.503 1.00 87.50 86 ARG A N 1
ATOM 677 C CA . ARG A 1 86 ? -6.633 -10.013 2.608 1.00 87.50 86 ARG A CA 1
ATOM 678 C C . ARG A 1 86 ? -6.076 -10.439 3.969 1.00 87.50 86 ARG A C 1
ATOM 680 O O . ARG A 1 86 ? -6.255 -9.685 4.926 1.00 87.50 86 ARG A O 1
ATOM 687 N N . SER A 1 87 ? -5.414 -11.596 4.058 1.00 88.12 87 SER A N 1
ATOM 688 C CA . SER A 1 87 ? -4.770 -12.085 5.289 1.00 88.12 87 SER A CA 1
ATOM 689 C C . SER A 1 87 ? -3.653 -11.184 5.809 1.00 88.12 87 SER A C 1
ATOM 691 O O . SER A 1 87 ? -3.315 -11.217 6.994 1.00 88.12 87 SER A O 1
ATOM 693 N N . ASP A 1 88 ? -3.068 -10.385 4.922 1.00 89.44 88 ASP A N 1
ATOM 694 C CA . ASP A 1 88 ? -1.876 -9.595 5.215 1.00 89.44 88 ASP A CA 1
ATOM 695 C C . ASP A 1 88 ? -2.242 -8.262 5.878 1.00 89.44 88 ASP A C 1
ATOM 697 O O . ASP A 1 88 ? -1.379 -7.556 6.398 1.00 89.44 88 ASP A O 1
ATOM 701 N N . LEU A 1 89 ? -3.538 -7.938 5.898 1.00 90.19 89 LEU A N 1
ATOM 702 C CA . LEU A 1 89 ? -4.103 -6.701 6.415 1.00 90.19 89 LEU A CA 1
ATOM 703 C C . LEU A 1 89 ? -4.959 -6.957 7.650 1.00 90.19 89 LEU A C 1
ATOM 705 O O . LEU A 1 89 ? -5.699 -7.941 7.735 1.00 90.19 89 LEU A O 1
ATOM 709 N N . THR A 1 90 ? -4.914 -6.015 8.586 1.00 91.50 90 THR A N 1
ATOM 710 C CA . THR A 1 90 ? -5.900 -5.950 9.667 1.00 91.50 90 THR A CA 1
ATOM 711 C C . THR A 1 90 ? -7.267 -5.552 9.106 1.00 91.50 90 THR A C 1
ATOM 713 O O . THR A 1 90 ? -7.375 -5.080 7.973 1.00 91.50 90 THR A O 1
ATOM 716 N N . ASP A 1 91 ? -8.334 -5.705 9.890 1.00 88.19 91 ASP A N 1
ATOM 717 C CA . ASP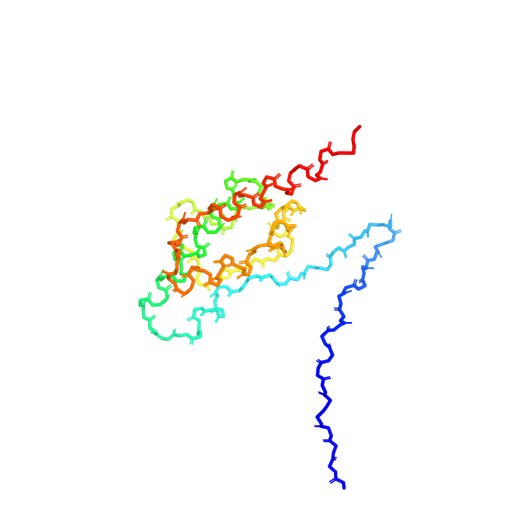 A 1 91 ? -9.673 -5.279 9.459 1.00 88.19 91 ASP A CA 1
ATOM 718 C C . ASP A 1 91 ? -9.724 -3.778 9.137 1.00 88.19 91 ASP A C 1
ATOM 720 O O . ASP A 1 91 ? -10.313 -3.375 8.134 1.00 88.19 91 ASP A O 1
ATOM 724 N N . VAL A 1 92 ? -9.017 -2.963 9.927 1.00 88.75 92 VAL A N 1
ATOM 725 C CA . VAL A 1 92 ? -8.860 -1.520 9.688 1.00 88.75 92 VAL A CA 1
ATOM 726 C C . VAL A 1 92 ? -8.080 -1.261 8.398 1.00 88.75 92 VAL A C 1
ATOM 728 O O . VAL A 1 92 ? -8.493 -0.437 7.583 1.00 88.75 92 VAL A O 1
ATOM 731 N N . GLY A 1 93 ? -6.973 -1.980 8.181 1.00 89.81 93 GLY A N 1
ATOM 732 C CA . GLY A 1 93 ? -6.180 -1.862 6.957 1.00 89.81 93 GLY A CA 1
ATOM 733 C C . GLY A 1 93 ? -6.964 -2.247 5.705 1.00 89.81 93 GLY A C 1
ATOM 734 O O . GLY A 1 93 ? -6.853 -1.592 4.669 1.00 89.81 93 GLY A O 1
ATOM 735 N N . PHE A 1 94 ? -7.809 -3.269 5.811 1.00 89.75 94 PHE A N 1
ATOM 736 C CA . PHE A 1 94 ? -8.668 -3.697 4.718 1.00 89.75 94 PHE A CA 1
ATOM 737 C C . PHE A 1 94 ? -9.751 -2.665 4.380 1.00 89.75 94 PHE A C 1
ATOM 739 O O . PHE A 1 94 ? -9.924 -2.337 3.204 1.00 89.75 94 PHE A O 1
ATOM 746 N N . GLU A 1 95 ? -10.450 -2.118 5.379 1.00 88.50 95 GLU A N 1
ATOM 747 C CA . GLU A 1 95 ? -11.472 -1.088 5.138 1.00 88.50 95 GLU A CA 1
ATOM 748 C C . GLU A 1 95 ? -10.863 0.197 4.558 1.00 88.50 95 GLU A C 1
ATOM 750 O O . GLU A 1 95 ? -11.430 0.771 3.626 1.00 88.50 95 GLU A O 1
ATOM 755 N N . LEU A 1 96 ? -9.662 0.588 5.004 1.00 90.50 96 LEU A N 1
ATOM 756 C CA . LEU A 1 96 ? -8.912 1.688 4.393 1.00 90.50 96 LEU A CA 1
ATOM 757 C C . LEU A 1 96 ? -8.670 1.446 2.896 1.00 90.50 96 LEU A C 1
ATOM 759 O O . LEU A 1 96 ? -8.943 2.315 2.060 1.00 90.50 96 LEU A O 1
ATOM 763 N N . ILE A 1 97 ? -8.138 0.268 2.554 1.00 88.62 97 ILE A N 1
ATOM 764 C CA . ILE A 1 97 ? -7.797 -0.062 1.170 1.00 88.62 97 ILE A CA 1
ATOM 765 C C . ILE A 1 97 ? -9.044 -0.049 0.286 1.00 88.62 97 ILE A C 1
ATOM 767 O O . ILE A 1 97 ? -9.045 0.570 -0.778 1.00 88.62 97 ILE A O 1
ATOM 771 N N . LYS A 1 98 ? -10.125 -0.665 0.755 1.00 86.75 98 LYS A N 1
ATOM 772 C CA . LYS A 1 98 ? -11.409 -0.712 0.054 1.00 86.75 98 LYS A CA 1
ATOM 773 C C . LYS A 1 98 ? -11.997 0.681 -0.210 1.00 86.75 98 LYS A C 1
ATOM 775 O O . LYS A 1 98 ? -12.675 0.865 -1.217 1.00 86.75 98 LYS A O 1
ATOM 780 N N . GLY A 1 99 ? -11.752 1.651 0.673 1.00 84.31 99 GLY A N 1
ATOM 781 C CA . GLY A 1 99 ? -12.287 3.007 0.549 1.00 84.31 99 GLY A CA 1
ATOM 782 C C . GLY A 1 99 ? -11.569 3.874 -0.489 1.00 84.31 99 GLY A C 1
ATOM 783 O O . GLY A 1 99 ? -12.221 4.521 -1.317 1.00 84.31 99 GLY A O 1
ATOM 784 N N . LYS A 1 100 ? -10.228 3.935 -0.439 1.00 88.12 100 LYS A N 1
ATOM 785 C CA . LYS A 1 100 ? -9.452 4.949 -1.188 1.00 88.12 100 LYS A CA 1
ATOM 786 C C . LYS A 1 100 ? -8.205 4.459 -1.913 1.00 88.12 100 LYS A C 1
ATOM 788 O O . LYS A 1 100 ? -7.580 5.291 -2.575 1.00 88.12 100 LYS A O 1
ATOM 793 N N . LEU A 1 101 ? -7.848 3.173 -1.856 1.00 87.62 101 LEU A N 1
ATOM 794 C CA . LEU A 1 101 ? -6.632 2.692 -2.523 1.00 87.62 101 LEU A CA 1
ATOM 795 C C . LEU A 1 101 ? -6.660 2.982 -4.029 1.00 87.62 101 LEU A C 1
ATOM 797 O O . LEU A 1 101 ? -5.734 3.608 -4.537 1.00 87.62 101 LEU A O 1
ATOM 801 N N . ASP A 1 102 ? -7.736 2.606 -4.724 1.00 86.25 102 ASP A N 1
ATOM 802 C CA . ASP A 1 102 ? -7.863 2.811 -6.175 1.00 86.25 102 ASP A CA 1
ATOM 803 C C . ASP A 1 102 ? -7.751 4.291 -6.562 1.00 86.25 102 ASP A C 1
ATOM 805 O O . ASP A 1 102 ? -7.091 4.655 -7.536 1.00 86.25 102 ASP A O 1
ATOM 809 N N . TYR A 1 103 ? -8.364 5.167 -5.763 1.00 86.25 103 TYR A N 1
ATOM 810 C CA . TYR A 1 103 ? -8.322 6.609 -5.988 1.00 86.25 103 TYR A CA 1
ATOM 811 C C . TYR A 1 103 ? -6.915 7.181 -5.780 1.00 86.25 103 TYR A C 1
ATOM 813 O O . TYR A 1 103 ? -6.460 8.019 -6.560 1.00 86.25 103 TYR A O 1
ATOM 821 N N . TRP A 1 104 ? -6.209 6.730 -4.743 1.00 88.94 104 TRP A N 1
ATOM 822 C CA . TRP A 1 104 ? -4.825 7.128 -4.509 1.00 88.94 104 TRP A CA 1
ATOM 823 C C . TRP A 1 104 ? -3.895 6.616 -5.624 1.00 88.94 104 TRP A C 1
ATOM 825 O O . TRP A 1 104 ? -3.113 7.401 -6.166 1.00 88.94 104 TRP A O 1
ATOM 835 N N . LEU A 1 105 ? -4.045 5.355 -6.049 1.00 85.94 105 LEU A N 1
ATOM 836 C CA . LEU A 1 105 ? -3.279 4.760 -7.152 1.00 85.94 105 LEU A CA 1
ATOM 837 C C . LEU A 1 105 ? -3.478 5.517 -8.476 1.00 85.94 105 LEU A C 1
ATOM 839 O O . LEU A 1 105 ? -2.501 5.794 -9.176 1.00 85.94 105 LEU A O 1
ATOM 843 N N . ASP A 1 106 ? -4.708 5.914 -8.817 1.00 85.69 106 ASP A N 1
ATOM 844 C CA . ASP A 1 106 ? -4.984 6.752 -9.998 1.00 85.69 106 ASP A CA 1
ATOM 845 C C . ASP A 1 106 ? -4.230 8.091 -9.930 1.00 85.69 106 ASP A C 1
ATOM 847 O O . ASP A 1 106 ? -3.572 8.512 -10.886 1.00 85.69 106 ASP A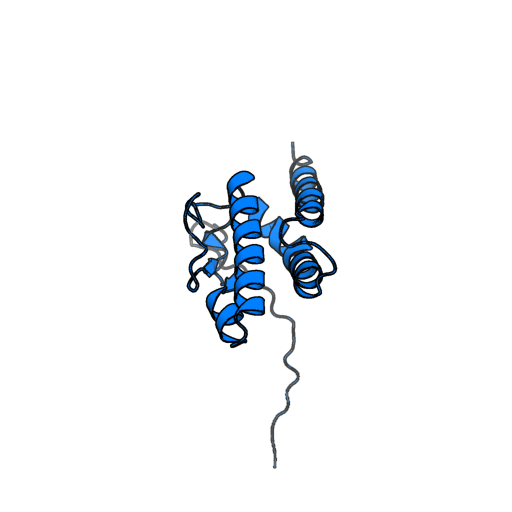 O 1
ATOM 851 N N . ARG A 1 107 ? -4.258 8.756 -8.772 1.00 85.56 107 ARG A N 1
ATOM 852 C CA . ARG A 1 107 ? -3.634 10.076 -8.598 1.00 85.56 107 ARG A CA 1
ATOM 853 C C . ARG A 1 107 ? -2.112 10.021 -8.681 1.00 85.56 107 ARG A C 1
ATOM 855 O O . ARG A 1 107 ? -1.508 10.904 -9.295 1.00 85.56 107 ARG A O 1
ATOM 862 N N . VAL A 1 108 ? -1.497 8.995 -8.096 1.00 84.12 108 VAL A N 1
ATOM 863 C CA . VAL A 1 108 ? -0.043 8.800 -8.162 1.00 84.12 108 VAL A CA 1
ATOM 864 C C . VAL A 1 108 ? 0.385 8.377 -9.568 1.00 84.12 108 VAL A C 1
ATOM 866 O O . VAL A 1 108 ? 1.311 8.959 -10.132 1.00 84.12 108 VAL A O 1
ATOM 869 N N . SER A 1 109 ? -0.318 7.424 -10.189 1.00 78.56 109 SER A N 1
ATOM 870 C CA . SER A 1 109 ? 0.028 6.928 -11.531 1.00 78.56 109 SER A CA 1
ATOM 871 C C . SER A 1 109 ? -0.126 7.986 -12.632 1.00 78.56 109 SER A C 1
ATOM 873 O O . SER A 1 109 ? 0.639 7.988 -13.595 1.00 78.56 109 SER A O 1
ATOM 875 N N . THR A 1 110 ? -1.056 8.932 -12.472 1.00 80.44 110 THR A N 1
ATOM 876 C CA . THR A 1 110 ? -1.239 10.078 -13.383 1.00 80.44 110 THR A CA 1
ATOM 877 C C . THR A 1 110 ? -0.313 11.261 -13.076 1.00 80.44 110 THR A C 1
ATOM 879 O O . THR A 1 110 ? -0.473 12.328 -13.672 1.00 80.44 110 THR A O 1
ATOM 882 N N . ALA A 1 111 ? 0.648 11.094 -12.156 1.00 77.44 111 ALA A N 1
ATOM 883 C CA . ALA A 1 111 ? 1.569 12.130 -11.681 1.00 77.44 111 ALA A CA 1
ATOM 884 C C . ALA A 1 111 ? 0.870 13.403 -11.153 1.00 77.44 111 ALA A C 1
ATOM 886 O O . ALA A 1 111 ? 1.468 14.478 -11.104 1.00 77.44 111 ALA A O 1
ATOM 887 N N . ARG A 1 112 ? -0.403 13.296 -10.745 1.00 72.44 112 ARG A N 1
ATOM 888 C CA . ARG A 1 112 ? -1.157 14.386 -10.098 1.00 72.44 112 ARG A CA 1
ATOM 889 C C . ARG A 1 112 ? -0.749 14.574 -8.642 1.00 72.44 112 ARG A C 1
ATOM 891 O O . ARG A 1 112 ? -0.997 15.626 -8.059 1.00 72.44 112 ARG A O 1
ATOM 898 N N . THR A 1 113 ? -0.153 13.540 -8.065 1.00 76.75 113 THR A N 1
ATOM 899 C CA . THR A 1 113 ? 0.259 13.464 -6.671 1.00 76.75 113 THR A CA 1
ATOM 900 C C . THR A 1 113 ? 1.593 12.718 -6.598 1.00 76.75 113 THR A C 1
ATOM 902 O O . THR A 1 113 ? 1.839 11.808 -7.390 1.00 76.75 113 THR A O 1
ATOM 905 N N . ALA A 1 114 ? 2.486 13.132 -5.695 1.00 80.69 114 ALA A N 1
ATOM 906 C CA . ALA A 1 114 ? 3.776 12.472 -5.513 1.00 80.69 114 ALA A CA 1
ATOM 907 C C . ALA A 1 114 ? 3.588 11.090 -4.868 1.00 80.69 114 ALA A C 1
ATOM 909 O O . ALA A 1 114 ? 2.723 10.924 -4.017 1.00 80.69 114 ALA A O 1
ATOM 910 N N . SER A 1 115 ? 4.433 10.114 -5.207 1.00 76.62 115 SER A N 1
ATOM 911 C CA . SER A 1 115 ? 4.319 8.741 -4.685 1.00 76.62 115 SER A CA 1
ATOM 912 C C . SER A 1 115 ? 4.425 8.620 -3.159 1.00 76.62 115 SER A C 1
ATOM 914 O O . SER A 1 115 ? 4.001 7.614 -2.608 1.00 76.62 115 SER A O 1
ATOM 916 N N . GLY A 1 116 ? 4.991 9.625 -2.482 1.00 80.06 116 GLY A N 1
ATOM 917 C CA . GLY A 1 116 ? 5.069 9.696 -1.018 1.00 80.06 116 GLY A CA 1
ATOM 918 C C . GLY A 1 116 ? 3.961 10.523 -0.359 1.00 80.06 116 GLY A C 1
ATOM 919 O O . GLY A 1 116 ? 3.946 10.641 0.860 1.00 80.06 116 GLY A O 1
ATOM 920 N N . ASP A 1 117 ? 3.058 11.124 -1.135 1.00 85.75 117 ASP A N 1
ATOM 921 C CA . ASP A 1 117 ? 1.937 11.886 -0.591 1.00 85.75 117 ASP A CA 1
ATOM 922 C C . ASP A 1 117 ? 0.834 10.912 -0.163 1.00 85.75 117 ASP A C 1
ATOM 924 O O . ASP A 1 117 ? 0.110 10.337 -0.982 1.00 85.75 117 ASP A O 1
ATOM 928 N N . MET A 1 118 ? 0.756 10.695 1.148 1.00 89.38 118 MET A N 1
ATOM 929 C CA . MET A 1 118 ? -0.187 9.768 1.772 1.00 89.38 118 MET A CA 1
ATOM 930 C C . MET A 1 118 ? -1.432 10.463 2.312 1.00 89.38 118 MET A C 1
ATOM 932 O O . MET A 1 118 ? -2.303 9.795 2.856 1.00 89.38 118 MET A O 1
ATOM 936 N N . SER A 1 119 ? -1.587 11.774 2.106 1.00 88.94 119 SER A N 1
ATOM 937 C CA . SER A 1 119 ? -2.649 12.568 2.737 1.00 88.94 119 SER A CA 1
ATOM 938 C C . SER A 1 119 ? -4.067 12.095 2.413 1.00 88.94 119 SER A C 1
ATOM 940 O O . SER A 1 119 ? -4.975 12.252 3.225 1.00 88.94 119 SER A O 1
ATOM 942 N N . ILE A 1 120 ? -4.271 11.471 1.249 1.00 88.44 120 ILE A N 1
ATOM 943 C CA . ILE A 1 120 ? -5.549 10.835 0.891 1.00 88.44 120 ILE A CA 1
ATOM 944 C C . ILE A 1 120 ? -5.832 9.632 1.801 1.00 88.44 120 ILE A C 1
ATOM 946 O O . ILE A 1 120 ? -6.947 9.493 2.299 1.00 88.44 120 ILE A O 1
ATOM 950 N N . LEU A 1 121 ? -4.832 8.770 2.000 1.00 90.12 121 LEU A N 1
ATOM 951 C CA . LEU A 1 121 ? -4.948 7.571 2.827 1.00 90.12 121 LEU A CA 1
ATOM 952 C C . LEU A 1 121 ? -4.968 7.926 4.316 1.00 90.12 121 LEU A C 1
ATOM 954 O O . LEU A 1 121 ? -5.714 7.319 5.070 1.00 90.12 121 LEU A O 1
ATOM 958 N N . GLU A 1 122 ? -4.223 8.946 4.740 1.00 92.00 122 GLU A N 1
ATOM 959 C CA . GLU A 1 122 ? -4.268 9.473 6.108 1.00 92.00 122 GLU A CA 1
ATOM 960 C C . GLU A 1 122 ? -5.658 10.012 6.457 1.00 92.00 122 GLU A C 1
ATOM 962 O O . GLU A 1 122 ? -6.200 9.684 7.512 1.00 92.00 122 GLU A O 1
ATOM 967 N N . ALA A 1 123 ? -6.261 10.807 5.566 1.00 90.19 123 ALA A N 1
ATOM 968 C CA . ALA A 1 123 ? -7.607 11.331 5.773 1.00 90.19 123 ALA A CA 1
ATOM 969 C C . ALA A 1 123 ? -8.644 10.203 5.865 1.00 90.19 123 ALA A C 1
ATOM 971 O O . ALA A 1 123 ? -9.502 10.226 6.745 1.00 90.19 123 ALA A O 1
ATOM 972 N N . GLU A 1 124 ? -8.543 9.199 4.994 1.00 90.69 124 GLU A N 1
ATOM 973 C CA . GLU A 1 124 ? -9.431 8.037 5.035 1.00 90.69 124 GLU A CA 1
ATOM 974 C C . GLU A 1 124 ? -9.218 7.199 6.298 1.00 90.69 124 GLU A C 1
ATOM 976 O O . GLU A 1 124 ? -10.187 6.764 6.913 1.00 90.69 124 GLU A O 1
ATOM 981 N N . LEU A 1 125 ? -7.973 7.033 6.748 1.00 91.50 125 LEU A N 1
ATOM 982 C CA . LEU A 1 125 ? -7.669 6.316 7.982 1.00 91.50 125 LEU A CA 1
ATOM 983 C C . LEU A 1 125 ? -8.373 6.967 9.179 1.00 91.50 125 LEU A C 1
ATOM 985 O O . LEU A 1 125 ? -8.964 6.262 9.991 1.00 91.50 125 LEU A O 1
ATOM 989 N N . GLN A 1 126 ? -8.397 8.301 9.260 1.00 91.25 126 GLN A N 1
ATOM 990 C CA . GLN A 1 126 ? -9.150 9.003 10.307 1.00 91.25 126 GLN A CA 1
ATOM 991 C C . GLN A 1 126 ? -10.658 8.718 10.235 1.00 91.25 126 GLN A C 1
ATOM 993 O O . GLN A 1 126 ? -11.301 8.553 11.274 1.00 91.25 126 GLN A O 1
ATOM 998 N N . VAL A 1 127 ? -11.228 8.621 9.030 1.00 90.25 127 VAL A N 1
ATOM 999 C CA . VAL A 1 127 ? -12.649 8.287 8.829 1.00 90.25 127 VAL A CA 1
ATOM 1000 C C . VAL A 1 127 ? -12.943 6.855 9.278 1.00 90.25 127 VAL A C 1
ATOM 1002 O O . VAL A 1 127 ? -13.912 6.630 10.009 1.00 90.25 127 VAL A O 1
ATOM 1005 N N . VAL A 1 128 ? -12.096 5.896 8.895 1.00 89.62 128 VAL A N 1
ATOM 1006 C CA . VAL A 1 128 ? -12.233 4.486 9.288 1.00 89.62 128 VAL A CA 1
ATOM 1007 C C . VAL A 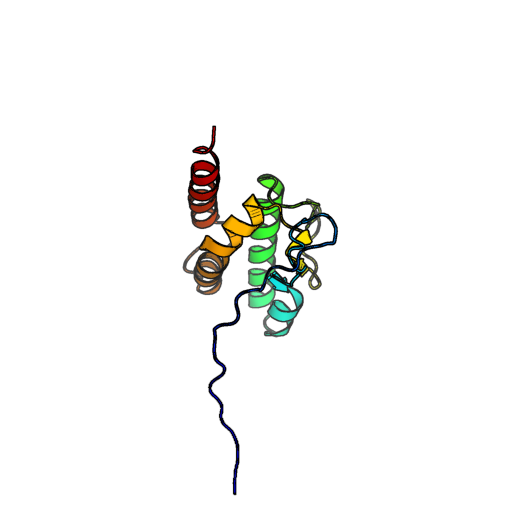1 128 ? -12.120 4.341 10.806 1.00 89.62 128 VAL A C 1
ATOM 1009 O O . VAL A 1 128 ? -12.974 3.704 11.419 1.00 89.62 128 VAL A O 1
ATOM 1012 N N . LEU A 1 129 ? -11.130 4.987 11.431 1.00 87.62 129 LEU A N 1
ATOM 1013 C CA . LEU A 1 129 ? -10.945 4.966 12.886 1.00 87.62 129 LEU A CA 1
ATOM 1014 C C . LEU A 1 129 ? -12.125 5.609 13.628 1.00 87.62 129 LEU A C 1
ATOM 1016 O O . LEU A 1 129 ? -12.594 5.063 14.625 1.00 87.62 129 LEU A O 1
ATOM 1020 N N . SER A 1 130 ? -12.652 6.726 13.119 1.00 87.25 130 SER A N 1
ATOM 1021 C CA . SER A 1 130 ? -13.827 7.388 13.708 1.00 87.25 130 SER A CA 1
ATOM 1022 C C . SER A 1 130 ? -15.082 6.518 13.611 1.00 87.25 130 SER A C 1
ATOM 1024 O O . SER A 1 130 ? -15.875 6.473 14.543 1.00 87.25 130 SER A O 1
ATOM 1026 N N . SER A 1 131 ? -15.237 5.768 12.517 1.00 80.75 131 SER A N 1
ATOM 1027 C CA . SER A 1 131 ? -16.385 4.874 12.304 1.00 80.75 131 SER A CA 1
ATOM 1028 C C . SER A 1 131 ? -16.375 3.644 13.224 1.00 80.75 131 SER A C 1
ATOM 1030 O O . SER A 1 131 ? -17.411 3.013 13.415 1.00 80.75 131 SER A O 1
ATOM 1032 N N . GLN A 1 132 ? -15.221 3.295 13.802 1.00 69.75 132 GLN A N 1
ATOM 1033 C CA . GLN A 1 132 ? -15.070 2.194 14.763 1.00 69.75 132 GLN A CA 1
ATOM 1034 C C . GLN A 1 132 ? -15.313 2.642 16.221 1.00 69.75 132 GLN A C 1
ATOM 1036 O O . GLN A 1 132 ? -15.554 1.800 17.083 1.00 69.75 132 GLN A O 1
ATOM 1041 N N . GLY A 1 133 ? -15.265 3.951 16.503 1.00 60.19 133 GLY A N 1
ATOM 1042 C CA . GLY A 1 133 ? -15.361 4.522 17.854 1.00 60.19 133 GLY A CA 1
ATOM 1043 C C . GLY A 1 133 ? -16.777 4.704 18.418 1.00 60.19 133 GLY A C 1
ATOM 1044 O O . GLY A 1 133 ? -16.910 5.011 19.597 1.00 60.19 133 GLY A O 1
ATOM 1045 N N . ASP A 1 134 ? -17.828 4.495 17.621 1.00 48.69 134 ASP A N 1
ATOM 1046 C CA . ASP A 1 134 ? -19.231 4.756 18.008 1.00 48.69 134 ASP A CA 1
ATOM 1047 C C . ASP A 1 134 ? -19.976 3.518 18.570 1.00 48.69 134 ASP A C 1
ATOM 1049 O O . ASP A 1 134 ? -21.197 3.509 18.687 1.00 48.69 134 ASP A O 1
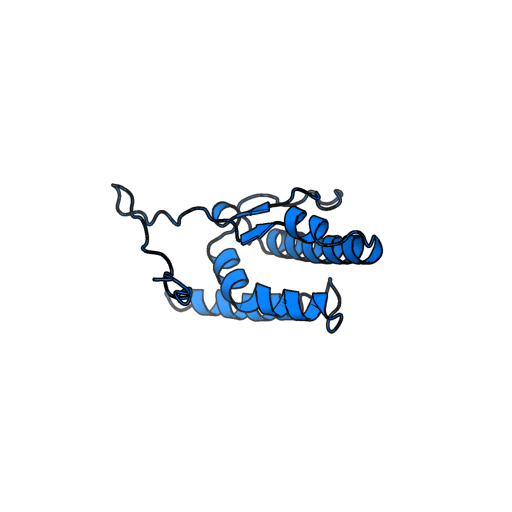ATOM 1053 N N . ASN A 1 135 ? -19.252 2.451 18.930 1.00 44.69 135 ASN A N 1
ATOM 1054 C CA . ASN A 1 135 ? -19.807 1.212 19.508 1.00 44.69 135 ASN A CA 1
ATOM 1055 C C . ASN A 1 135 ? -19.275 0.936 20.933 1.00 44.69 135 ASN A C 1
ATOM 1057 O O . ASN A 1 135 ? -18.866 -0.182 21.254 1.00 44.69 135 ASN A O 1
ATOM 1061 N N . SER A 1 136 ? -19.242 1.955 21.798 1.00 39.50 136 SER A N 1
ATOM 1062 C CA . SER A 1 136 ? -18.977 1.804 23.243 1.00 39.50 136 SER A CA 1
ATOM 1063 C C . SER A 1 136 ? -20.076 2.416 24.095 1.00 39.50 136 SER A C 1
ATOM 1065 O O . SER A 1 136 ? -20.528 3.531 23.762 1.00 39.50 136 SER A O 1
#

Foldseek 3Di:
DDDDDDDPPPDDDDDFDADPVRDGPPPKDWDDFLLVVLVVDPDPVLNVLSQLLVVLVQCVCVVVVQFPDRQDDPPDRRDSGRTDIPNGGDPLNVQLCVPPVVVVCVCSSVVVDPSNPCVRSVVSSVVSVVVVPPPD

Organism: NCBI:txid1938618